Protein AF-A0A8T6CWY1-F1 (afdb_monomer_lite)

Foldseek 3Di:
DDPPDDPVVVVVLVVVLCVPPPVVVCVVPPPPWDKDADSVVRDIDTPDPPPPPPPPPPPDDDD

Sequence (63 aa):
MTLTRRADEVARLGNEVYERDIRAQVEAEHHGEIIAIDVESGCWDSARRRRRRGRSSTGNTPG

Secondary structure (DSSP, 8-state):
------HHHHHHHHHHHIIIIIHHHHTTT-TT-EEEE-TTT--EEEE----------------

pLDDT: mean 72.73, std 13.57, range [41.03, 90.0]

Structure (mmCIF, N/CA/C/O backbone):
data_AF-A0A8T6CWY1-F1
#
_entry.id   AF-A0A8T6CWY1-F1
#
loop_
_atom_site.group_PDB
_atom_site.id
_atom_site.type_symbol
_atom_site.label_atom_id
_atom_site.label_alt_id
_atom_site.label_comp_id
_atom_site.label_asym_id
_atom_site.label_entity_id
_atom_site.label_seq_id
_atom_site.pdbx_PDB_ins_code
_atom_site.Cartn_x
_atom_site.Cartn_y
_atom_site.Cartn_z
_atom_site.occupancy
_atom_site.B_iso_or_equiv
_atom_site.auth_seq_id
_atom_site.auth_comp_id
_atom_site.auth_asym_id
_atom_site.auth_atom_id
_atom_site.pdbx_PDB_model_num
ATOM 1 N N . MET A 1 1 ? 9.404 12.051 -14.039 1.00 41.03 1 MET A N 1
ATOM 2 C CA . MET A 1 1 ? 10.660 11.273 -13.956 1.00 41.03 1 MET A CA 1
ATOM 3 C C . MET A 1 1 ? 10.353 10.030 -13.149 1.00 41.03 1 MET A C 1
ATOM 5 O O . MET A 1 1 ? 10.196 10.149 -11.945 1.00 41.03 1 MET A O 1
ATOM 9 N N . THR A 1 2 ? 10.161 8.882 -13.796 1.00 52.75 2 THR A N 1
ATOM 10 C CA . THR A 1 2 ? 9.819 7.635 -13.098 1.00 52.75 2 THR A CA 1
ATOM 11 C C . THR A 1 2 ? 11.112 7.002 -12.597 1.00 52.75 2 THR A C 1
ATOM 13 O O . THR A 1 2 ? 11.917 6.513 -13.393 1.00 52.75 2 THR A O 1
ATOM 16 N N . LEU A 1 3 ? 11.365 7.086 -11.292 1.00 62.59 3 LEU A N 1
ATOM 17 C CA . LEU A 1 3 ? 12.531 6.475 -10.664 1.00 62.59 3 LEU A CA 1
ATOM 18 C C . LEU A 1 3 ? 12.274 4.969 -10.582 1.00 62.59 3 LEU A C 1
ATOM 20 O O . LEU A 1 3 ? 11.518 4.502 -9.739 1.00 62.59 3 LEU A O 1
ATOM 24 N N . THR A 1 4 ? 12.880 4.190 -11.481 1.00 64.69 4 THR A N 1
ATOM 25 C CA . THR A 1 4 ? 12.854 2.726 -11.362 1.00 64.69 4 THR A CA 1
ATOM 26 C C . THR A 1 4 ? 13.654 2.330 -10.126 1.00 64.69 4 THR A C 1
ATOM 28 O O . THR A 1 4 ? 14.884 2.278 -10.146 1.00 64.69 4 THR A O 1
ATOM 31 N N . ARG A 1 5 ? 12.939 2.095 -9.028 1.00 70.25 5 ARG A N 1
ATOM 32 C CA . ARG A 1 5 ? 13.481 1.579 -7.772 1.00 70.25 5 ARG A CA 1
ATOM 33 C C . ARG A 1 5 ? 13.752 0.077 -7.899 1.00 70.25 5 ARG A C 1
ATOM 35 O O . ARG A 1 5 ? 13.069 -0.627 -8.644 1.00 70.25 5 ARG A O 1
ATOM 42 N N . ARG A 1 6 ? 14.763 -0.439 -7.191 1.00 78.31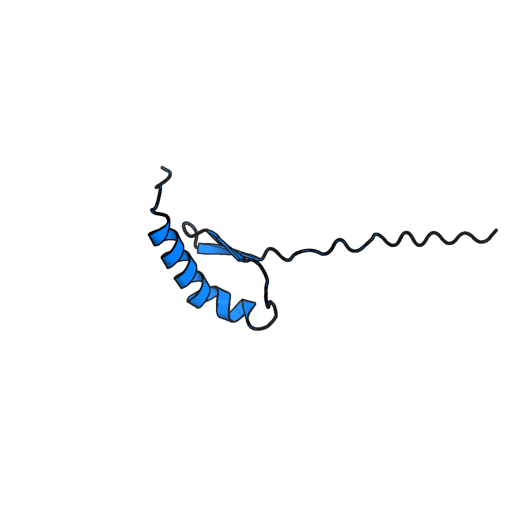 6 ARG A N 1
ATOM 43 C CA . ARG A 1 6 ? 15.047 -1.887 -7.170 1.00 78.31 6 ARG A CA 1
ATOM 44 C C . ARG A 1 6 ? 13.935 -2.613 -6.410 1.00 78.31 6 ARG A C 1
ATOM 46 O O . ARG A 1 6 ? 13.491 -2.130 -5.375 1.00 78.31 6 ARG A O 1
ATOM 53 N N . ALA A 1 7 ? 13.541 -3.796 -6.882 1.00 79.19 7 ALA A N 1
ATOM 54 C CA . ALA A 1 7 ? 12.465 -4.586 -6.273 1.00 79.19 7 ALA A CA 1
ATOM 55 C C . ALA A 1 7 ? 12.674 -4.858 -4.768 1.00 79.19 7 ALA A C 1
ATOM 57 O O . ALA A 1 7 ? 11.714 -4.848 -4.008 1.00 79.19 7 ALA A O 1
ATOM 58 N N . ASP A 1 8 ? 13.924 -5.039 -4.332 1.00 84.00 8 ASP A N 1
ATOM 59 C CA . ASP A 1 8 ? 14.267 -5.244 -2.918 1.00 84.00 8 ASP A CA 1
ATOM 60 C C . ASP A 1 8 ? 13.986 -4.004 -2.051 1.00 84.00 8 ASP A C 1
ATOM 62 O O . ASP A 1 8 ? 13.452 -4.111 -0.952 1.00 84.00 8 ASP A O 1
ATOM 66 N N . GLU A 1 9 ? 14.276 -2.810 -2.570 1.00 85.31 9 GLU A N 1
ATOM 67 C CA . GLU A 1 9 ? 14.021 -1.550 -1.867 1.00 85.31 9 GLU A CA 1
ATOM 68 C C . GLU A 1 9 ? 12.514 -1.291 -1.747 1.00 85.31 9 GLU A C 1
ATOM 70 O O . GLU A 1 9 ? 12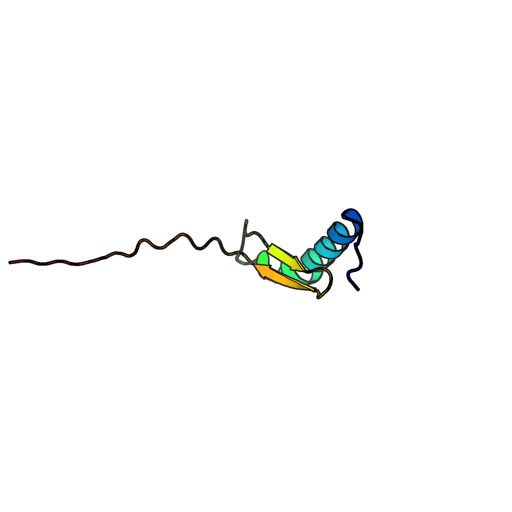.027 -0.927 -0.678 1.00 85.31 9 GLU A O 1
ATOM 75 N N . VAL A 1 10 ? 11.764 -1.564 -2.821 1.00 84.50 10 VAL A N 1
ATOM 76 C CA . VAL A 1 10 ? 10.293 -1.502 -2.832 1.00 84.50 10 VAL A CA 1
ATOM 77 C C . VAL A 1 10 ? 9.698 -2.466 -1.807 1.00 84.50 10 VAL A C 1
ATOM 79 O O . VAL A 1 10 ? 8.802 -2.083 -1.060 1.00 84.50 10 VAL A O 1
ATOM 82 N N . ALA A 1 11 ? 10.212 -3.695 -1.731 1.00 85.50 11 ALA A N 1
ATOM 83 C CA . ALA A 1 11 ? 9.726 -4.692 -0.784 1.00 85.50 11 ALA A CA 1
ATOM 84 C C . ALA A 1 11 ? 9.958 -4.268 0.675 1.00 85.50 11 ALA A C 1
ATOM 86 O O . ALA A 1 11 ? 9.049 -4.397 1.494 1.00 85.50 11 ALA A O 1
ATOM 87 N N . ARG A 1 12 ? 11.136 -3.716 1.003 1.00 88.38 12 ARG A N 1
ATOM 88 C CA . ARG A 1 12 ? 11.422 -3.216 2.361 1.00 88.38 12 ARG A CA 1
ATOM 89 C C . ARG A 1 12 ? 10.530 -2.040 2.741 1.00 88.38 12 ARG A C 1
ATOM 91 O O . ARG A 1 12 ? 9.924 -2.071 3.806 1.00 88.38 12 ARG A O 1
ATOM 98 N N . LEU A 1 13 ? 10.399 -1.051 1.856 1.00 88.19 13 LEU A N 1
ATOM 99 C CA . LEU A 1 13 ? 9.545 0.119 2.084 1.00 88.19 13 LEU A CA 1
ATOM 100 C C . LEU A 1 13 ? 8.078 -0.273 2.265 1.00 88.19 13 LEU A C 1
ATOM 102 O O . LEU A 1 13 ? 7.429 0.188 3.199 1.00 88.19 13 LEU A O 1
ATOM 106 N N . GLY A 1 14 ? 7.566 -1.164 1.412 1.00 87.62 14 GLY A N 1
ATOM 107 C CA . GLY A 1 14 ? 6.211 -1.691 1.554 1.00 87.62 14 GLY A CA 1
ATOM 108 C C . GLY A 1 14 ? 6.011 -2.418 2.885 1.00 87.62 14 GLY A C 1
ATOM 109 O O . GLY A 1 14 ? 4.981 -2.238 3.527 1.00 87.62 14 GLY A O 1
ATOM 110 N N . ASN A 1 15 ? 7.011 -3.181 3.338 1.00 88.81 15 ASN A N 1
ATOM 111 C CA . ASN A 1 15 ? 6.959 -3.876 4.622 1.00 88.81 15 ASN A CA 1
ATOM 112 C C . ASN A 1 15 ? 6.959 -2.909 5.819 1.00 88.81 15 ASN A C 1
ATOM 114 O O . ASN A 1 15 ? 6.207 -3.109 6.766 1.00 88.81 15 ASN A O 1
ATOM 118 N N . GLU A 1 16 ? 7.758 -1.842 5.775 1.00 90.00 16 GLU A N 1
ATOM 119 C CA . GLU A 1 16 ? 7.764 -0.810 6.821 1.00 90.00 16 GLU A CA 1
ATOM 120 C C . GLU A 1 16 ? 6.420 -0.075 6.914 1.00 90.00 16 GLU A C 1
ATOM 122 O O . GLU A 1 16 ? 5.897 0.115 8.013 1.00 90.00 16 GLU A O 1
ATOM 127 N N . VAL A 1 17 ? 5.825 0.287 5.772 1.00 88.06 17 VAL A N 1
ATOM 128 C CA . VAL A 1 17 ? 4.488 0.906 5.719 1.00 88.06 17 VAL A CA 1
ATOM 129 C C . VAL A 1 17 ? 3.420 -0.063 6.229 1.00 88.06 17 VAL A C 1
ATOM 131 O O . VAL A 1 17 ? 2.537 0.338 6.991 1.00 88.06 17 VAL A O 1
ATOM 134 N N . TYR A 1 18 ? 3.522 -1.346 5.864 1.00 86.81 18 TYR A N 1
ATOM 135 C CA . TYR A 1 18 ? 2.611 -2.376 6.349 1.00 86.81 18 TYR A CA 1
ATOM 136 C C . TYR A 1 18 ? 2.643 -2.489 7.876 1.00 86.81 18 TYR A C 1
ATOM 138 O O . TYR A 1 18 ? 1.599 -2.393 8.515 1.00 86.81 18 TYR A O 1
ATOM 146 N N . GLU A 1 19 ? 3.826 -2.639 8.470 1.00 88.19 19 GLU A N 1
ATOM 147 C CA . GLU A 1 19 ? 3.974 -2.791 9.921 1.00 88.19 19 GLU A CA 1
ATOM 148 C C . GLU A 1 19 ? 3.566 -1.528 10.693 1.00 88.19 19 GLU A C 1
ATOM 150 O O . GLU A 1 19 ? 2.934 -1.637 11.744 1.00 88.19 19 GLU A O 1
ATOM 155 N N . ARG A 1 20 ? 3.893 -0.329 10.185 1.00 86.62 20 ARG A N 1
ATOM 156 C CA . ARG A 1 20 ? 3.636 0.927 10.905 1.00 86.62 20 ARG A CA 1
ATOM 157 C C . ARG A 1 20 ? 2.173 1.360 10.859 1.00 86.62 20 ARG A C 1
ATOM 159 O O . ARG A 1 20 ? 1.614 1.707 11.896 1.00 86.62 20 ARG A O 1
ATOM 166 N N . ASP A 1 21 ? 1.576 1.366 9.668 1.00 83.25 21 ASP A N 1
ATOM 167 C CA . ASP A 1 21 ? 0.325 2.093 9.426 1.00 83.25 21 ASP A CA 1
ATOM 168 C C . ASP A 1 21 ? -0.859 1.158 9.113 1.00 83.25 21 ASP A C 1
ATOM 170 O O . ASP A 1 21 ? -2.009 1.488 9.414 1.00 83.25 21 ASP A O 1
ATOM 174 N N . ILE A 1 22 ? -0.594 -0.023 8.541 1.00 82.88 22 ILE A N 1
ATOM 175 C CA . ILE A 1 22 ? -1.629 -0.929 8.011 1.00 82.88 22 ILE A CA 1
ATOM 176 C C . ILE A 1 22 ? -1.947 -2.058 8.994 1.00 82.88 22 ILE A C 1
ATOM 178 O O . ILE A 1 22 ? -3.116 -2.373 9.213 1.00 82.88 22 ILE A O 1
ATOM 182 N N . ARG A 1 23 ? -0.932 -2.650 9.633 1.00 84.00 23 ARG A N 1
ATOM 183 C CA . ARG A 1 23 ? -1.076 -3.808 10.526 1.00 84.00 23 ARG A CA 1
ATOM 184 C C . ARG A 1 23 ? -2.101 -3.565 11.629 1.00 84.00 23 ARG A C 1
ATOM 186 O O . ARG A 1 23 ? -2.978 -4.399 11.836 1.00 84.00 23 ARG A O 1
ATOM 193 N N . ALA A 1 24 ? -2.037 -2.397 12.267 1.00 82.00 24 ALA A N 1
ATOM 194 C CA . ALA A 1 24 ? -2.959 -2.009 13.332 1.00 82.00 24 ALA A CA 1
ATOM 195 C C . ALA A 1 24 ? -4.429 -1.918 12.875 1.00 82.00 24 ALA A C 1
ATOM 197 O O . ALA A 1 24 ? -5.329 -2.074 13.694 1.00 82.00 24 ALA A O 1
ATOM 198 N N . GLN A 1 25 ? -4.681 -1.675 11.584 1.00 77.81 25 GLN A N 1
ATOM 199 C CA . GLN A 1 25 ? -6.031 -1.556 11.018 1.00 77.81 25 GLN A CA 1
ATOM 200 C C . GLN A 1 25 ? -6.548 -2.888 10.453 1.00 77.81 25 GLN A C 1
ATOM 202 O O . GLN A 1 25 ? -7.743 -3.162 10.506 1.00 77.81 25 GLN A O 1
ATOM 207 N N . VAL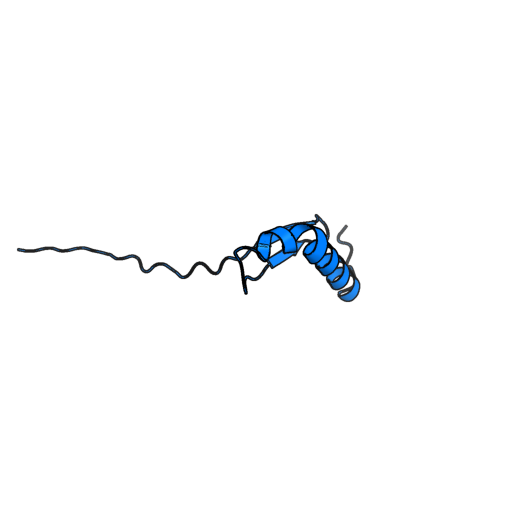 A 1 26 ? -5.655 -3.733 9.928 1.00 76.25 26 VAL A N 1
ATOM 208 C CA . VAL A 1 26 ? -6.010 -4.973 9.216 1.00 76.25 26 VAL A CA 1
ATOM 209 C C . VAL A 1 26 ? -6.096 -6.183 10.158 1.00 76.25 26 VAL A C 1
ATOM 211 O O . VAL A 1 26 ? -6.970 -7.029 9.967 1.00 76.25 26 VAL A O 1
ATOM 214 N N . GLU A 1 27 ? -5.269 -6.271 11.211 1.00 68.81 27 GLU A N 1
ATOM 215 C CA . GLU A 1 27 ? -5.283 -7.428 12.134 1.00 68.81 27 GLU A CA 1
ATOM 216 C C . GLU A 1 27 ? -6.592 -7.577 12.930 1.00 68.81 27 GLU A C 1
ATOM 218 O O . GLU A 1 27 ? -6.891 -8.678 13.383 1.00 68.81 27 GLU A O 1
ATOM 223 N N . ALA A 1 28 ? -7.392 -6.517 13.081 1.00 66.31 28 ALA A N 1
ATOM 224 C CA . ALA A 1 28 ? -8.635 -6.580 13.851 1.00 66.31 28 ALA A CA 1
ATOM 225 C C . ALA A 1 28 ? -9.797 -7.261 13.098 1.00 66.31 28 ALA A C 1
ATOM 227 O O . ALA A 1 28 ? -10.639 -7.901 13.727 1.00 66.31 28 ALA A O 1
ATOM 228 N N . GLU A 1 29 ? -9.864 -7.131 11.768 1.00 63.38 29 GLU A N 1
ATOM 229 C CA . GLU A 1 29 ? -11.057 -7.532 10.997 1.00 63.38 29 GLU A CA 1
ATOM 230 C C . GLU A 1 29 ? -10.758 -8.211 9.644 1.00 63.38 29 GLU A C 1
ATOM 232 O O . GLU A 1 29 ? -11.669 -8.755 9.014 1.00 63.38 29 GLU A O 1
ATOM 237 N N . HIS A 1 30 ? -9.501 -8.239 9.187 1.00 66.56 30 HIS A N 1
ATOM 238 C CA . HIS A 1 30 ? -9.157 -8.560 7.796 1.00 66.56 30 HIS A CA 1
ATOM 239 C C . HIS A 1 30 ? -8.067 -9.641 7.688 1.00 66.56 30 HIS A C 1
ATOM 241 O O . HIS A 1 30 ? -6.990 -9.442 7.125 1.00 66.56 30 HIS A O 1
ATOM 247 N N . HIS A 1 31 ? -8.352 -10.846 8.191 1.00 65.31 31 HIS A N 1
ATOM 248 C CA . HIS A 1 31 ? -7.460 -11.995 8.006 1.00 65.31 31 HIS A CA 1
ATOM 249 C C . HIS A 1 31 ? -7.510 -12.528 6.562 1.00 65.31 31 HIS A C 1
ATOM 251 O O . HIS A 1 31 ? -8.531 -13.050 6.108 1.00 65.31 31 HIS A O 1
ATOM 257 N N . GLY A 1 32 ? -6.377 -12.449 5.858 1.00 69.50 32 GLY A N 1
ATOM 258 C CA . GLY A 1 32 ? -6.203 -13.016 4.514 1.00 69.50 32 GLY A CA 1
ATOM 259 C C . GLY A 1 32 ? -6.649 -12.108 3.362 1.00 69.50 32 GLY A C 1
ATOM 260 O O . GLY A 1 32 ? -6.894 -12.603 2.259 1.00 69.50 32 GLY A O 1
ATOM 261 N N . GLU A 1 33 ? -6.777 -10.803 3.602 1.00 78.31 33 GLU A N 1
ATOM 262 C CA . GLU A 1 33 ? -7.049 -9.810 2.561 1.00 78.31 33 GLU A CA 1
ATOM 263 C C . GLU A 1 33 ? -5.757 -9.355 1.867 1.00 78.31 33 GLU A C 1
ATOM 265 O O . GLU A 1 33 ? -4.698 -9.279 2.487 1.00 78.31 33 GLU A O 1
ATOM 270 N N . ILE A 1 34 ? -5.829 -9.082 0.560 1.00 81.62 34 ILE A N 1
ATOM 271 C CA . ILE A 1 34 ? -4.677 -8.593 -0.205 1.00 81.62 34 ILE A CA 1
ATOM 272 C C . ILE A 1 34 ? -4.643 -7.072 -0.090 1.00 81.62 34 ILE A C 1
ATOM 274 O O . ILE A 1 34 ? -5.613 -6.407 -0.458 1.00 81.62 34 ILE A O 1
ATOM 278 N N . ILE A 1 35 ? -3.514 -6.537 0.371 1.00 82.50 35 ILE A N 1
ATOM 279 C CA . ILE A 1 35 ? -3.269 -5.098 0.460 1.00 82.50 35 ILE A CA 1
ATOM 280 C C . ILE A 1 35 ? -2.296 -4.685 -0.643 1.00 82.50 35 ILE A C 1
ATOM 282 O O . ILE A 1 35 ? -1.219 -5.266 -0.779 1.00 82.50 35 ILE A O 1
ATOM 286 N N . ALA A 1 36 ? -2.679 -3.686 -1.434 1.00 87.25 36 ALA A N 1
ATOM 287 C CA . ALA A 1 36 ? -1.796 -3.023 -2.381 1.00 87.25 36 ALA A CA 1
ATOM 288 C C . ALA A 1 36 ? -1.246 -1.753 -1.729 1.00 87.25 36 ALA A C 1
ATOM 290 O O . ALA A 1 36 ? -2.020 -0.939 -1.235 1.00 87.25 36 ALA A O 1
ATOM 291 N N . ILE A 1 37 ? 0.076 -1.584 -1.731 1.00 86.56 37 ILE A N 1
ATOM 292 C CA . ILE A 1 37 ? 0.754 -0.413 -1.165 1.00 86.56 37 ILE A CA 1
ATOM 293 C C . ILE A 1 37 ? 1.516 0.273 -2.293 1.00 86.56 37 ILE A C 1
ATOM 295 O O . ILE A 1 37 ? 2.371 -0.340 -2.933 1.00 86.56 37 ILE A O 1
ATOM 299 N N . ASP A 1 38 ? 1.211 1.543 -2.526 1.00 86.12 38 ASP A N 1
ATOM 300 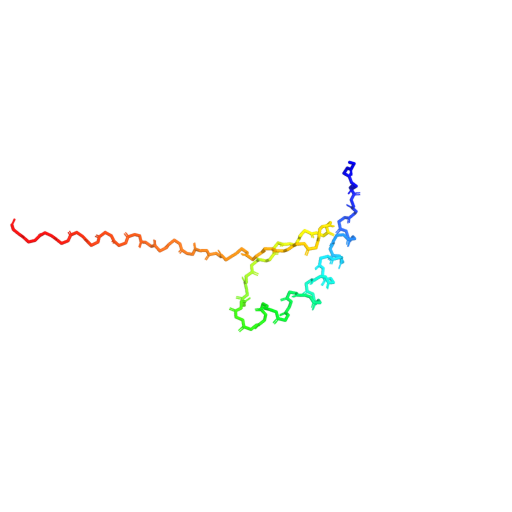C CA . ASP A 1 38 ? 2.038 2.424 -3.334 1.00 86.12 38 ASP A CA 1
ATOM 301 C C . ASP A 1 38 ? 3.161 2.981 -2.451 1.00 86.12 38 ASP A C 1
ATOM 303 O O . ASP A 1 38 ? 2.942 3.797 -1.558 1.00 86.12 38 ASP A O 1
ATOM 307 N N . VAL A 1 39 ? 4.384 2.518 -2.696 1.00 82.06 39 VAL A N 1
ATOM 308 C CA . VAL A 1 39 ? 5.572 2.914 -1.927 1.00 82.06 39 VAL A CA 1
ATOM 309 C C . VAL A 1 39 ? 6.088 4.316 -2.265 1.00 82.06 39 VAL A C 1
ATOM 311 O O . VAL A 1 39 ? 6.946 4.825 -1.546 1.00 82.06 39 VAL A O 1
ATOM 314 N N . GLU A 1 40 ? 5.634 4.931 -3.362 1.00 82.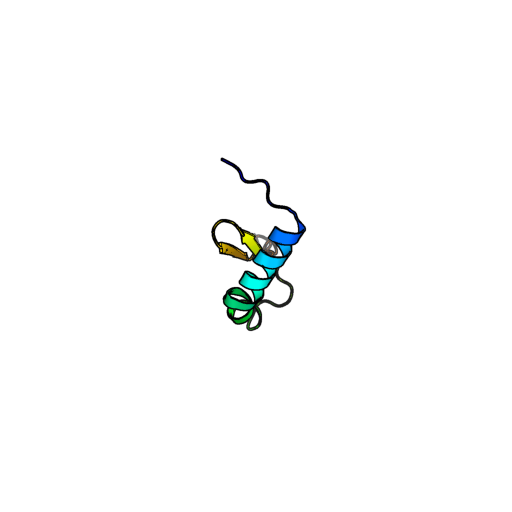06 40 GLU A N 1
ATOM 315 C CA . GLU A 1 40 ? 6.029 6.297 -3.724 1.00 82.06 40 GLU A CA 1
ATOM 316 C C . GLU A 1 40 ? 5.189 7.325 -2.966 1.00 82.06 40 GLU A C 1
ATOM 318 O O . GLU A 1 40 ? 5.722 8.319 -2.471 1.00 82.06 40 GLU A O 1
ATOM 323 N N . SER A 1 41 ? 3.886 7.069 -2.851 1.00 81.12 41 SER A N 1
ATOM 324 C CA . SER A 1 41 ? 2.944 7.958 -2.164 1.00 81.12 41 SER A CA 1
ATOM 325 C C . SER A 1 41 ? 2.674 7.570 -0.708 1.00 81.12 41 SER A C 1
ATOM 327 O O . SER A 1 41 ? 2.234 8.411 0.074 1.00 81.12 41 SER A O 1
ATOM 329 N N . GLY A 1 42 ?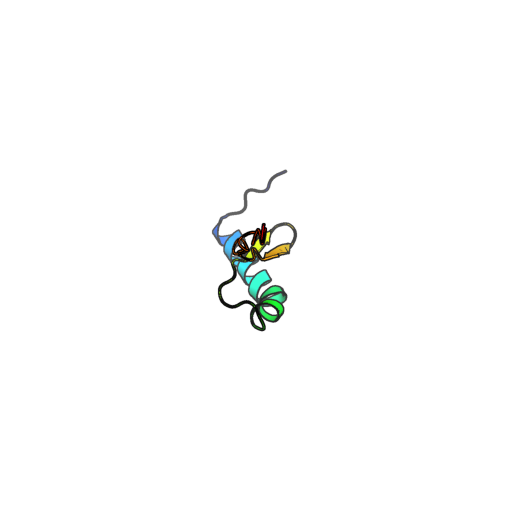 2.921 6.314 -0.330 1.00 80.44 42 GLY A N 1
ATOM 330 C CA . GLY A 1 42 ? 2.505 5.750 0.955 1.00 80.44 42 GLY A CA 1
ATOM 331 C C . GLY A 1 42 ? 1.004 5.447 1.034 1.00 80.44 42 GLY A C 1
ATOM 332 O O . GLY A 1 42 ? 0.517 5.051 2.093 1.00 80.44 42 GLY A O 1
ATOM 333 N N . CYS A 1 43 ? 0.252 5.628 -0.059 1.00 82.81 43 CYS A N 1
ATOM 334 C CA . CYS A 1 43 ? -1.145 5.218 -0.123 1.00 82.81 43 CYS A CA 1
ATOM 335 C C . CYS A 1 43 ? -1.260 3.695 -0.193 1.00 82.81 43 CYS A C 1
ATOM 337 O O . CYS A 1 43 ? -0.439 3.012 -0.801 1.00 82.81 43 CYS A O 1
ATOM 339 N N . TRP A 1 44 ? -2.326 3.158 0.389 1.00 85.88 44 TRP A N 1
ATOM 340 C CA . TRP A 1 44 ? -2.630 1.737 0.318 1.00 85.88 44 TRP A CA 1
ATOM 341 C C . TRP A 1 44 ? -4.121 1.513 0.087 1.00 85.88 44 TRP A C 1
ATOM 343 O O . TRP A 1 44 ? -4.948 2.349 0.451 1.00 85.88 44 TRP A O 1
ATOM 353 N N . ASP A 1 45 ? -4.449 0.387 -0.539 1.00 82.31 45 ASP A N 1
ATOM 354 C CA . ASP A 1 45 ? -5.820 -0.055 -0.769 1.00 82.31 45 ASP A CA 1
ATOM 355 C C . ASP A 1 45 ? -5.975 -1.530 -0.394 1.00 82.31 45 ASP A C 1
ATOM 357 O O . ASP A 1 45 ? -5.090 -2.358 -0.636 1.00 82.31 45 ASP A O 1
ATOM 361 N N . SER A 1 46 ? -7.118 -1.857 0.203 1.00 79.19 46 SER A N 1
ATOM 362 C CA . SER A 1 46 ? -7.466 -3.226 0.577 1.00 79.19 46 SER A CA 1
ATOM 363 C C . SER A 1 46 ? -8.389 -3.805 -0.483 1.00 79.19 46 SER A C 1
ATOM 365 O O . SER A 1 46 ? -9.534 -3.384 -0.668 1.00 79.19 46 SER A O 1
ATOM 367 N N . ALA A 1 47 ? -7.884 -4.784 -1.231 1.00 69.25 47 ALA A N 1
ATOM 368 C CA . ALA A 1 47 ? -8.682 -5.465 -2.229 1.00 69.25 47 ALA A CA 1
ATOM 369 C C . ALA A 1 47 ? -9.606 -6.466 -1.529 1.00 69.25 47 ALA A C 1
ATOM 371 O O . ALA A 1 47 ? -9.364 -7.681 -1.529 1.00 69.25 47 ALA A O 1
ATOM 372 N N . ARG A 1 48 ? -10.722 -5.972 -0.980 1.00 61.41 48 ARG A N 1
ATOM 373 C CA . ARG A 1 48 ? -11.772 -6.848 -0.470 1.00 61.41 48 ARG A CA 1
ATOM 374 C C . ARG A 1 48 ? -12.288 -7.654 -1.637 1.00 61.41 48 ARG A C 1
ATOM 376 O O . ARG A 1 48 ? -12.959 -7.129 -2.529 1.00 61.41 48 ARG A O 1
ATOM 383 N N . ARG A 1 49 ? -12.029 -8.963 -1.625 1.00 57.81 49 ARG A N 1
ATOM 384 C CA . ARG A 1 49 ? -12.625 -9.901 -2.578 1.00 57.81 49 ARG A CA 1
ATOM 385 C C . ARG A 1 49 ? -14.139 -9.873 -2.383 1.00 57.81 49 ARG A C 1
ATOM 387 O O . ARG A 1 49 ? -14.708 -10.642 -1.608 1.00 57.81 49 ARG A O 1
ATOM 394 N N . ARG A 1 50 ? -14.815 -8.969 -3.093 1.00 55.88 50 ARG A N 1
ATOM 395 C CA . ARG A 1 50 ? -16.268 -8.856 -3.128 1.00 55.88 50 ARG A CA 1
ATOM 396 C C . ARG A 1 50 ? -16.768 -10.148 -3.765 1.00 55.88 50 ARG A C 1
ATOM 398 O O . ARG A 1 50 ? -16.791 -10.280 -4.988 1.00 55.88 50 ARG A O 1
ATOM 405 N N . ARG A 1 51 ? -17.132 -11.147 -2.948 1.00 55.31 51 ARG A N 1
ATOM 406 C CA . ARG A 1 51 ? -17.922 -12.281 -3.438 1.00 55.31 51 ARG A CA 1
ATOM 407 C C . ARG A 1 51 ? -19.131 -11.651 -4.115 1.00 55.31 51 ARG A C 1
ATOM 409 O O . ARG A 1 51 ? -19.868 -10.911 -3.463 1.00 55.31 51 ARG A O 1
ATOM 416 N N . ARG A 1 52 ? -19.276 -11.864 -5.427 1.00 53.28 52 ARG A N 1
ATOM 417 C CA . ARG A 1 52 ? -20.463 -11.447 -6.175 1.00 53.28 52 ARG A CA 1
ATOM 418 C C . ARG A 1 52 ? -21.662 -11.975 -5.392 1.00 53.28 52 ARG A C 1
ATOM 420 O O . ARG A 1 52 ? -21.902 -13.178 -5.395 1.00 53.28 52 ARG A O 1
ATOM 427 N N . ARG A 1 53 ? -22.371 -11.103 -4.665 1.00 54.97 53 ARG A N 1
ATOM 428 C CA . ARG A 1 53 ? -23.696 -11.447 -4.155 1.00 54.97 53 ARG A CA 1
ATOM 429 C C . ARG A 1 53 ? -24.503 -11.758 -5.403 1.00 54.97 53 ARG A C 1
ATOM 431 O O . ARG A 1 53 ? -24.661 -10.882 -6.255 1.00 54.97 53 ARG A O 1
ATOM 438 N N . GLY A 1 54 ? -24.899 -13.021 -5.544 1.00 56.12 54 GLY A N 1
ATOM 439 C CA . GLY A 1 54 ? -25.867 -13.423 -6.546 1.00 56.12 54 GLY A CA 1
ATOM 440 C C . GLY A 1 54 ? -27.029 -12.449 -6.456 1.00 56.12 54 GLY A C 1
ATOM 441 O O . GLY A 1 54 ? -27.557 -12.198 -5.373 1.00 56.12 54 GLY A O 1
ATOM 442 N N . ARG A 1 55 ? -27.341 -11.810 -7.579 1.00 58.12 55 ARG A N 1
ATOM 443 C CA . ARG A 1 55 ? -28.550 -11.018 -7.727 1.00 58.12 55 ARG A CA 1
ATOM 444 C C . ARG A 1 55 ? -29.701 -12.006 -7.559 1.00 58.12 55 ARG A C 1
ATOM 446 O O . ARG A 1 55 ? -30.012 -12.736 -8.491 1.00 58.12 55 ARG A O 1
ATOM 453 N N . SER A 1 56 ? -30.267 -12.073 -6.359 1.00 55.81 56 SER A N 1
ATOM 454 C CA . SER A 1 56 ? -31.519 -12.768 -6.095 1.00 55.81 56 SER A CA 1
ATOM 455 C C . SER A 1 56 ? -32.610 -12.040 -6.871 1.00 55.81 56 SER A C 1
ATOM 457 O O . SER A 1 56 ? -33.154 -11.040 -6.411 1.00 55.81 56 SER A O 1
ATOM 459 N N . SER A 1 57 ? -32.889 -12.485 -8.092 1.00 56.84 57 SER A N 1
ATOM 460 C CA . SER A 1 57 ? -34.127 -12.151 -8.781 1.00 56.84 57 SER A CA 1
ATOM 461 C C . SER A 1 57 ? -35.237 -12.977 -8.143 1.00 56.84 57 SER A C 1
ATOM 463 O O . SER A 1 57 ? -35.614 -14.034 -8.641 1.00 56.84 57 SER A O 1
ATOM 465 N N . THR A 1 58 ? -35.730 -12.508 -6.999 1.00 63.44 58 THR A N 1
ATOM 466 C CA . THR A 1 58 ? -37.048 -12.898 -6.511 1.00 63.44 58 THR A CA 1
ATOM 467 C C . THR A 1 58 ? -38.062 -12.252 -7.450 1.00 63.44 58 THR A C 1
ATOM 469 O O . THR A 1 58 ? -38.374 -11.074 -7.323 1.00 63.44 58 THR A O 1
ATOM 472 N N . GLY A 1 59 ? -38.515 -13.014 -8.439 1.00 50.38 59 GLY A N 1
ATOM 473 C CA . GLY A 1 59 ? -39.680 -12.705 -9.260 1.00 50.38 59 GLY A CA 1
ATOM 474 C C . GLY A 1 59 ? -40.684 -13.829 -9.078 1.00 50.38 59 GLY A C 1
ATOM 475 O O . GLY A 1 59 ? -40.777 -14.721 -9.910 1.00 50.38 59 GLY A O 1
ATOM 476 N N . ASN A 1 60 ? -41.363 -13.824 -7.934 1.00 55.06 60 ASN A N 1
ATOM 477 C CA . ASN A 1 60 ? -42.524 -14.663 -7.685 1.00 55.06 60 ASN A CA 1
ATOM 478 C C . ASN A 1 60 ? -43.675 -14.129 -8.554 1.00 55.06 60 ASN A C 1
ATOM 480 O O . ASN A 1 60 ? -43.998 -12.948 -8.450 1.00 55.06 60 ASN A O 1
ATOM 484 N N . THR A 1 61 ? -44.267 -14.960 -9.410 1.00 53.38 61 THR A N 1
ATOM 485 C CA . THR A 1 61 ? -45.567 -14.670 -10.037 1.00 53.38 61 THR A CA 1
ATOM 486 C C . THR A 1 61 ? -46.477 -15.861 -9.763 1.00 53.38 61 THR A C 1
ATOM 488 O O . THR A 1 61 ? -46.246 -16.924 -10.338 1.00 53.38 61 THR A O 1
ATOM 491 N N . PRO A 1 62 ? -47.473 -15.733 -8.872 1.00 54.97 62 PRO A N 1
ATOM 492 C CA . PRO A 1 62 ? -48.604 -16.642 -8.842 1.00 54.97 62 PRO A CA 1
ATOM 493 C C . PRO A 1 62 ? -49.686 -16.121 -9.801 1.00 54.97 62 PRO A C 1
ATOM 495 O O . PRO A 1 62 ? -50.004 -14.930 -9.784 1.00 54.97 62 PRO A O 1
ATOM 498 N N . GLY A 1 63 ? -50.244 -17.013 -10.621 1.00 45.06 63 GLY A N 1
ATOM 499 C CA . GLY A 1 63 ? -51.336 -16.727 -11.555 1.00 45.06 63 GLY A CA 1
ATOM 500 C C . GLY A 1 63 ? -51.337 -17.690 -12.723 1.00 45.06 63 GLY A C 1
ATOM 501 O O . GLY A 1 63 ? -50.764 -17.309 -13.763 1.00 45.06 63 GLY A O 1
#

Radius of gyration: 19.51 Å; chains: 1; bounding box: 66×28×28 Å